Protein AF-A0A9E3KSV4-F1 (afdb_monomer)

Sequence (71 aa):
MESFGALKGTSPIAETRDFSIEKSEQEILKELEAAALKGERVNLHFVKRYMRFPWRGDTKYFVTRVEVRQE

Radius of gyration: 16.72 Å; Cα contacts (8 Å, |Δi|>4): 81; chains: 1; bounding box: 50×28×30 Å

Solvent-accessible surface area (backbone atoms only — not comparable to full-atom values): 4771 Å² total; per-residue (Å²): 140,82,71,94,79,79,73,88,84,64,68,98,81,66,85,84,80,75,72,31,70,48,87,86,49,55,64,58,51,50,53,51,52,54,34,57,75,72,69,50,54,69,48,78,41,64,48,77,51,96,69,73,47,91,92,71,44,94,41,45,30,35,53,77,45,75,44,75,55,81,129

Mean predicted aligned error: 9.94 Å

pLDDT: mean 79.18, std 14.96, range [46.34, 93.44]

Secondary structure (DSSP, 8-state):
---TT---S--TT------B--TT-HHHHHHHHHHHHHT-EEEEEEEE-SS--TTT-S-SEEEEEEEEE--

Foldseek 3Di:
DDDDPPPPDDDPPDDDDDEDEWPVPVVQVVVVVVCVVVVFDKDFDWDFAPDDDPVGDDHRTYTPDIDTDDD

Structure (mmCIF, N/CA/C/O backbone):
data_AF-A0A9E3KSV4-F1
#
_entry.id   AF-A0A9E3KSV4-F1
#
loop_
_atom_site.group_PDB
_atom_site.id
_atom_site.type_symbol
_atom_site.label_atom_id
_atom_site.label_alt_id
_atom_site.label_comp_id
_atom_site.label_asym_id
_atom_site.label_entity_id
_atom_site.label_seq_id
_atom_site.pdbx_PDB_ins_code
_atom_site.Cartn_x
_atom_site.Cartn_y
_atom_site.Cartn_z
_atom_site.occupancy
_atom_site.B_iso_or_equiv
_atom_site.auth_seq_id
_atom_site.auth_comp_id
_atom_site.auth_asym_id
_atom_site.auth_atom_id
_atom_site.pdbx_PDB_model_num
ATOM 1 N N . MET A 1 1 ? 38.621 -17.891 12.214 1.00 48.28 1 MET A N 1
ATOM 2 C CA . MET A 1 1 ? 37.627 -18.632 13.016 1.00 48.28 1 MET A CA 1
ATOM 3 C C . MET A 1 1 ? 36.622 -17.604 13.491 1.00 48.28 1 MET A C 1
ATOM 5 O O . MET A 1 1 ? 36.836 -16.968 14.511 1.00 48.28 1 MET A O 1
ATOM 9 N N . GLU A 1 2 ? 35.626 -17.326 12.655 1.00 46.34 2 GLU A N 1
ATOM 10 C CA . GLU A 1 2 ? 34.604 -16.316 12.935 1.00 46.34 2 GLU A CA 1
ATOM 11 C C . GLU A 1 2 ? 33.428 -17.023 13.603 1.00 46.34 2 GLU A C 1
ATOM 13 O O . GLU A 1 2 ? 32.903 -18.015 13.096 1.00 46.34 2 GLU A O 1
ATOM 18 N N . SER A 1 3 ? 33.119 -16.585 14.817 1.00 49.53 3 SER A N 1
ATOM 19 C CA . SER A 1 3 ? 32.135 -17.188 15.700 1.00 49.53 3 SER A CA 1
ATOM 20 C C . SER A 1 3 ? 30.718 -16.935 15.190 1.00 49.53 3 SER A C 1
ATOM 22 O O . SER A 1 3 ? 30.326 -15.807 14.885 1.00 49.53 3 SER A O 1
ATOM 24 N N . PHE A 1 4 ? 29.930 -18.009 15.145 1.00 52.09 4 PHE A N 1
ATOM 25 C CA . PHE A 1 4 ? 28.478 -17.954 15.013 1.00 52.09 4 PHE A CA 1
ATOM 26 C C . PHE A 1 4 ? 27.914 -17.004 16.081 1.00 52.09 4 PHE A C 1
ATOM 28 O O . PHE A 1 4 ? 27.970 -17.314 17.269 1.00 52.09 4 PHE A O 1
ATOM 35 N N . GLY A 1 5 ? 27.409 -15.835 15.671 1.00 58.44 5 GLY A N 1
ATOM 36 C CA . GLY A 1 5 ? 26.788 -14.875 16.593 1.00 58.44 5 GLY A CA 1
ATOM 37 C C . GLY A 1 5 ? 26.935 -13.391 16.249 1.00 58.44 5 GLY A C 1
ATOM 38 O O . GLY A 1 5 ? 26.290 -12.571 16.892 1.00 58.44 5 GLY A O 1
ATOM 39 N N . ALA A 1 6 ? 27.724 -13.011 15.241 1.00 53.94 6 ALA A N 1
ATOM 40 C CA . ALA A 1 6 ? 27.908 -11.605 14.862 1.00 53.94 6 ALA A CA 1
ATOM 41 C C . ALA A 1 6 ? 27.042 -11.178 13.658 1.00 53.94 6 ALA A C 1
ATOM 43 O O . ALA A 1 6 ? 27.559 -10.678 12.663 1.00 53.94 6 ALA A O 1
ATOM 44 N N . LEU A 1 7 ? 25.715 -11.332 13.737 1.00 53.16 7 LEU A N 1
ATOM 45 C CA . LEU A 1 7 ? 24.805 -10.584 12.857 1.00 53.16 7 LEU A CA 1
ATOM 46 C C . LEU A 1 7 ? 24.333 -9.330 13.595 1.00 53.16 7 LEU A C 1
ATOM 48 O O . LEU A 1 7 ? 23.366 -9.339 14.354 1.00 53.16 7 LEU A O 1
ATOM 52 N N . LYS A 1 8 ? 25.060 -8.231 13.386 1.00 48.00 8 LYS A N 1
ATOM 53 C CA . LYS A 1 8 ? 24.682 -6.905 13.874 1.00 48.00 8 LYS A CA 1
ATOM 54 C C . LYS A 1 8 ? 23.504 -6.384 13.038 1.00 48.00 8 LYS A C 1
ATOM 56 O O . LYS A 1 8 ? 23.711 -5.883 11.941 1.00 48.00 8 LYS A O 1
ATOM 61 N N . GLY A 1 9 ? 22.289 -6.456 13.587 1.00 53.00 9 GLY A N 1
ATOM 62 C CA . GLY A 1 9 ? 21.243 -5.464 13.293 1.00 53.00 9 GLY A CA 1
ATOM 63 C C . GLY A 1 9 ? 19.994 -5.895 12.524 1.00 53.00 9 GLY A C 1
ATOM 64 O O . GLY A 1 9 ? 19.157 -5.035 12.262 1.00 53.00 9 GLY A O 1
ATOM 65 N N . THR A 1 10 ? 19.787 -7.166 12.180 1.00 54.88 10 THR A N 1
ATOM 66 C CA . THR A 1 10 ? 18.467 -7.614 11.693 1.00 54.88 10 THR A CA 1
ATOM 67 C C . THR A 1 10 ? 18.293 -9.095 11.988 1.00 54.88 10 THR A C 1
ATOM 69 O O . THR A 1 10 ? 19.170 -9.898 11.678 1.00 54.88 10 THR A O 1
ATOM 72 N N . SER A 1 11 ? 17.177 -9.461 12.619 1.00 53.22 11 SER A N 1
ATOM 73 C CA . SER A 1 11 ? 16.782 -10.865 12.730 1.00 53.22 11 SER A CA 1
ATOM 74 C C . SER A 1 11 ? 16.765 -11.467 11.316 1.00 53.22 11 SER A C 1
ATOM 76 O O . SER A 1 11 ? 16.076 -10.905 10.464 1.00 53.22 11 SER A O 1
ATOM 78 N N . PRO A 1 12 ? 17.462 -12.583 11.026 1.00 56.94 12 PRO A N 1
ATOM 79 C CA . PRO A 1 12 ? 17.477 -13.198 9.691 1.00 56.94 12 PRO A CA 1
ATOM 80 C C . PRO A 1 12 ? 16.105 -13.747 9.246 1.00 56.94 12 PRO A C 1
ATOM 82 O O . PRO A 1 12 ? 16.006 -14.406 8.218 1.00 56.94 12 PRO A O 1
ATOM 85 N N . ILE A 1 13 ? 15.050 -13.500 10.029 1.00 58.16 13 ILE A N 1
ATOM 86 C CA . ILE A 1 13 ? 13.730 -14.120 9.913 1.00 58.16 13 ILE A CA 1
ATOM 87 C C . ILE A 1 13 ? 12.609 -13.084 9.691 1.00 58.16 13 ILE A C 1
ATOM 89 O O . ILE A 1 13 ? 11.465 -13.470 9.479 1.00 58.16 13 ILE A O 1
ATOM 93 N N . ALA A 1 14 ? 12.904 -11.778 9.718 1.00 61.97 14 ALA A N 1
ATOM 94 C CA . ALA A 1 14 ? 11.911 -10.726 9.484 1.00 61.97 14 ALA A CA 1
ATOM 95 C C . ALA A 1 14 ? 12.290 -9.905 8.245 1.00 61.97 14 ALA A C 1
ATOM 97 O O . ALA A 1 14 ? 13.068 -8.956 8.322 1.00 61.97 14 ALA A O 1
ATOM 98 N N . GLU A 1 15 ? 11.759 -10.295 7.087 1.00 72.25 15 GLU A N 1
ATOM 99 C CA . GLU A 1 15 ? 11.894 -9.518 5.857 1.00 72.25 15 GLU A CA 1
ATOM 100 C C . GLU A 1 15 ? 10.922 -8.331 5.902 1.00 72.25 15 GLU A C 1
ATOM 102 O O . GLU A 1 15 ? 9.715 -8.491 5.722 1.00 72.25 15 GLU A O 1
ATOM 107 N N . THR A 1 16 ? 11.444 -7.129 6.143 1.00 76.31 16 THR A N 1
ATOM 108 C CA . THR A 1 16 ? 10.670 -5.897 5.963 1.00 76.31 16 THR A CA 1
ATOM 109 C C . THR A 1 16 ? 10.529 -5.620 4.469 1.00 76.31 16 THR A C 1
ATOM 111 O O . THR A 1 16 ? 11.524 -5.581 3.743 1.00 76.31 16 THR A O 1
ATOM 114 N N . ARG A 1 17 ? 9.291 -5.432 4.001 1.00 81.00 17 ARG A N 1
ATOM 115 C CA . ARG A 1 17 ? 8.999 -5.055 2.615 1.00 81.00 17 ARG A CA 1
ATOM 116 C C . ARG A 1 17 ? 8.367 -3.679 2.557 1.00 81.00 17 ARG A C 1
ATOM 118 O O . ARG A 1 17 ? 7.330 -3.447 3.169 1.00 81.00 17 ARG A O 1
ATOM 125 N N . ASP A 1 18 ? 8.971 -2.812 1.756 1.00 85.94 18 ASP A N 1
ATOM 126 C CA . ASP A 1 18 ? 8.407 -1.514 1.417 1.00 85.94 18 ASP A CA 1
ATOM 127 C C . ASP A 1 18 ? 7.457 -1.637 0.223 1.00 85.94 18 ASP A C 1
ATOM 129 O O . ASP A 1 18 ? 7.780 -2.259 -0.799 1.00 85.94 18 ASP A O 1
ATOM 133 N N . PHE A 1 19 ? 6.300 -0.989 0.341 1.00 88.06 19 PHE A N 1
ATOM 134 C CA . PHE A 1 19 ? 5.272 -0.935 -0.691 1.00 88.06 19 PHE A CA 1
ATOM 135 C C . PHE A 1 19 ? 5.023 0.511 -1.114 1.00 88.06 19 PHE A C 1
ATOM 137 O O . PHE A 1 19 ? 5.130 1.439 -0.316 1.00 88.06 19 PHE A O 1
ATOM 144 N N . SER A 1 20 ? 4.670 0.706 -2.379 1.00 88.56 20 SER A N 1
ATOM 145 C CA . SER A 1 20 ? 4.220 1.993 -2.905 1.00 88.56 20 SER A CA 1
ATOM 146 C C . SER A 1 20 ? 2.763 1.910 -3.344 1.00 88.56 20 SER A C 1
ATOM 148 O O . SER A 1 20 ? 2.300 0.870 -3.807 1.00 88.56 20 SER A O 1
ATOM 150 N N . ILE A 1 21 ? 2.048 3.024 -3.234 1.00 89.69 21 ILE A N 1
ATOM 151 C CA . ILE A 1 21 ? 0.709 3.200 -3.802 1.00 89.69 21 ILE A CA 1
ATOM 152 C C . ILE A 1 21 ? 0.846 4.186 -4.960 1.00 89.69 21 ILE A C 1
ATOM 154 O O . ILE A 1 21 ? 1.560 5.188 -4.853 1.00 89.69 21 ILE A O 1
ATOM 158 N N . GLU A 1 22 ? 0.223 3.887 -6.099 1.00 86.50 22 GLU A N 1
ATOM 159 C CA . GLU A 1 22 ? 0.225 4.828 -7.218 1.00 86.50 22 GLU A CA 1
ATOM 160 C C . GLU A 1 22 ? -0.576 6.076 -6.851 1.00 86.50 22 GLU A C 1
ATOM 162 O O . GLU A 1 22 ? -1.654 5.985 -6.277 1.00 86.50 22 GLU A O 1
ATOM 167 N N . LYS A 1 23 ? -0.076 7.262 -7.221 1.00 86.00 23 LYS A N 1
ATOM 168 C CA . LYS A 1 23 ? -0.746 8.531 -6.888 1.00 86.00 23 LYS A CA 1
ATOM 169 C C . LYS A 1 23 ? -2.196 8.595 -7.377 1.00 86.00 23 LYS A C 1
ATOM 171 O O . LYS A 1 23 ? -3.003 9.277 -6.759 1.00 86.00 23 LYS A O 1
ATOM 176 N N . SER A 1 24 ? -2.518 7.904 -8.466 1.00 87.38 24 SER A N 1
ATOM 177 C CA . SER A 1 24 ? -3.875 7.841 -9.013 1.00 87.38 24 SER A CA 1
ATOM 178 C C . SER A 1 24 ? -4.844 7.032 -8.139 1.00 87.38 24 SER A C 1
ATOM 180 O O . SER A 1 24 ? -6.039 7.305 -8.155 1.00 87.38 24 SER A O 1
ATOM 182 N N . GLU A 1 25 ? -4.342 6.091 -7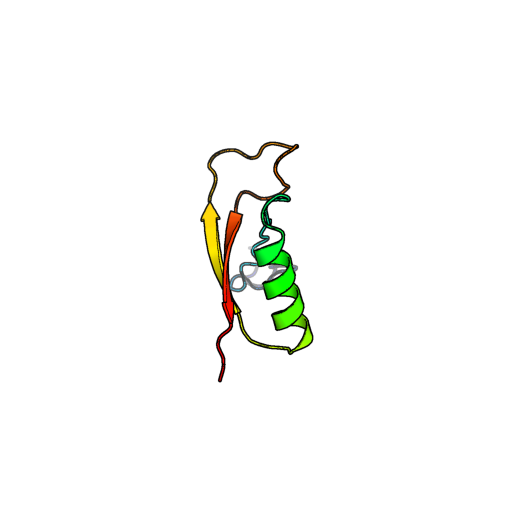.337 1.00 88.44 25 GLU A N 1
ATOM 183 C CA . GLU A 1 25 ? -5.131 5.153 -6.527 1.00 88.44 25 GLU A CA 1
ATOM 184 C C . GLU A 1 25 ? -5.453 5.752 -5.146 1.00 88.44 25 GLU A C 1
ATOM 186 O O . GLU A 1 25 ? -5.077 5.232 -4.095 1.00 88.44 25 GLU A O 1
ATOM 191 N N . GLN A 1 26 ? -6.137 6.899 -5.142 1.00 92.12 26 GLN A N 1
ATOM 192 C CA . GLN A 1 26 ? -6.494 7.618 -3.910 1.00 92.12 26 GLN A CA 1
ATOM 193 C C . GLN A 1 26 ? -7.466 6.834 -3.012 1.00 92.12 26 GLN A C 1
ATOM 195 O O . GLN A 1 26 ? -7.503 7.062 -1.806 1.00 92.12 26 GLN A O 1
ATOM 200 N N . GLU A 1 27 ? -8.258 5.928 -3.587 1.00 92.81 27 GLU A N 1
ATOM 201 C CA . GLU A 1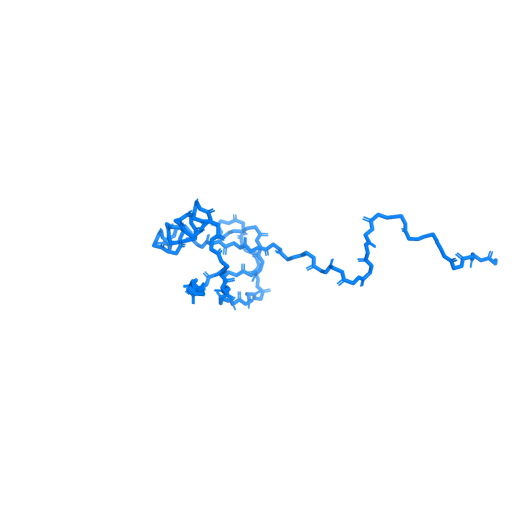 27 ? -9.197 5.079 -2.846 1.00 92.81 27 GLU A CA 1
ATOM 202 C C 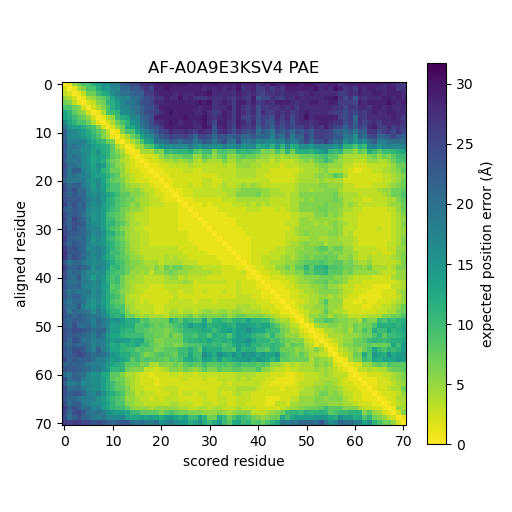. GLU A 1 27 ? -8.455 4.085 -1.946 1.00 92.81 27 GLU A C 1
ATOM 204 O O . GLU A 1 27 ? -8.665 4.087 -0.735 1.00 92.81 27 GLU A O 1
ATOM 209 N N . ILE A 1 28 ? -7.482 3.363 -2.512 1.00 91.88 28 ILE A N 1
ATOM 210 C CA . ILE A 1 28 ? -6.609 2.427 -1.790 1.00 91.88 28 ILE A CA 1
ATOM 211 C C . ILE A 1 28 ? -5.905 3.114 -0.617 1.00 91.88 28 ILE A C 1
ATOM 213 O O . ILE A 1 28 ? -5.800 2.547 0.472 1.00 91.88 28 ILE A O 1
ATOM 217 N N . LEU A 1 29 ? -5.419 4.341 -0.834 1.00 92.06 29 LEU A N 1
ATOM 218 C CA . LEU A 1 29 ? -4.765 5.120 0.214 1.00 92.06 29 LEU A CA 1
ATOM 219 C C . LEU A 1 29 ? -5.726 5.403 1.376 1.00 92.06 29 LEU A C 1
ATOM 221 O O . LEU A 1 29 ? -5.385 5.125 2.523 1.00 92.06 29 LEU A O 1
ATOM 225 N N . LYS A 1 30 ? -6.938 5.881 1.077 1.00 93.44 30 LYS A N 1
ATOM 226 C CA . LYS A 1 30 ? -7.953 6.189 2.093 1.00 93.44 30 LYS A CA 1
ATOM 227 C C . LYS A 1 30 ? -8.416 4.954 2.857 1.00 93.44 30 LYS A C 1
ATOM 229 O O . LYS A 1 30 ? -8.604 5.031 4.068 1.00 93.44 30 LYS A O 1
ATOM 234 N N . GLU A 1 31 ? -8.609 3.827 2.176 1.00 92.12 31 GLU A N 1
ATOM 235 C CA . GLU A 1 31 ? -8.976 2.564 2.825 1.00 92.12 31 GLU A CA 1
ATOM 236 C C . GLU A 1 31 ? -7.885 2.096 3.789 1.00 92.12 31 GLU A C 1
ATOM 238 O O . GLU A 1 31 ? -8.180 1.710 4.922 1.00 92.12 31 GLU A O 1
ATOM 243 N N . LEU A 1 32 ? -6.619 2.187 3.371 1.00 91.75 32 LEU A N 1
ATOM 244 C CA . LEU A 1 32 ? -5.485 1.836 4.218 1.00 91.75 32 LEU 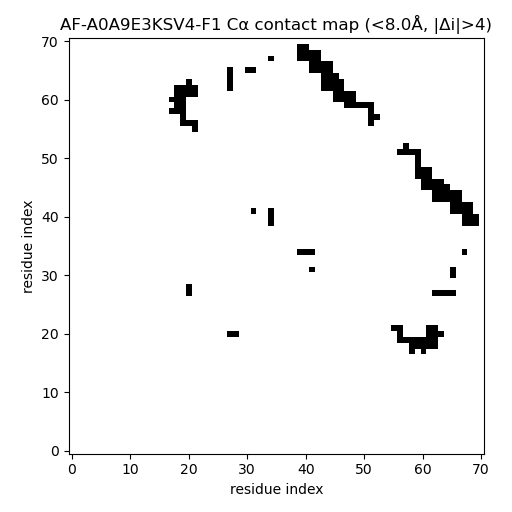A CA 1
ATOM 245 C C . LEU A 1 32 ? -5.366 2.769 5.429 1.00 91.75 32 LEU A C 1
ATOM 247 O O . LEU A 1 32 ? -5.159 2.293 6.543 1.00 91.75 32 LEU A O 1
ATOM 251 N N . GLU A 1 33 ? -5.526 4.080 5.232 1.00 92.44 33 GLU A N 1
ATOM 252 C CA . GLU A 1 33 ? -5.534 5.066 6.319 1.00 92.44 33 GLU A CA 1
ATOM 253 C C . GLU A 1 33 ? -6.672 4.797 7.310 1.00 92.44 33 GLU A C 1
ATOM 255 O O . GLU A 1 33 ? -6.453 4.793 8.521 1.00 92.44 33 GLU A O 1
ATOM 260 N N . ALA A 1 34 ? -7.880 4.512 6.817 1.00 92.25 34 ALA A N 1
ATOM 261 C CA . ALA A 1 34 ? -9.029 4.201 7.660 1.00 92.25 34 ALA A CA 1
ATOM 262 C C . ALA A 1 34 ? -8.817 2.922 8.484 1.00 92.25 34 ALA A C 1
ATOM 264 O O . ALA A 1 34 ? -9.118 2.909 9.680 1.00 92.25 34 ALA A O 1
ATOM 265 N N . ALA A 1 35 ? -8.275 1.868 7.871 1.00 90.56 35 ALA A N 1
ATOM 266 C CA . ALA A 1 35 ? -7.947 0.627 8.567 1.00 90.56 35 ALA A CA 1
ATOM 267 C C . ALA A 1 35 ? -6.841 0.837 9.615 1.00 90.56 35 ALA A C 1
ATOM 269 O O . ALA A 1 35 ? -6.944 0.338 10.738 1.00 90.56 35 ALA A O 1
ATOM 270 N N . ALA A 1 36 ? -5.818 1.637 9.290 1.00 88.94 36 ALA A N 1
ATOM 271 C CA . ALA A 1 36 ? -4.742 1.986 10.215 1.00 88.94 36 ALA A CA 1
ATOM 272 C C . ALA A 1 36 ? -5.257 2.767 11.434 1.00 88.94 36 ALA A C 1
ATOM 274 O O . ALA A 1 36 ? -4.857 2.474 12.559 1.00 88.94 36 ALA A O 1
ATOM 275 N N . LEU A 1 37 ? -6.186 3.710 11.232 1.00 91.62 37 LEU A N 1
ATOM 276 C CA . LEU A 1 37 ? -6.812 4.479 12.315 1.00 91.62 37 LEU A CA 1
ATOM 277 C C . LEU A 1 37 ? -7.627 3.603 13.273 1.00 91.62 37 LEU A C 1
ATOM 279 O O . LEU A 1 37 ? -7.680 3.885 14.468 1.00 91.62 37 LEU A O 1
ATOM 283 N N . LYS A 1 38 ? -8.257 2.544 12.762 1.00 90.25 38 LYS A N 1
ATOM 284 C 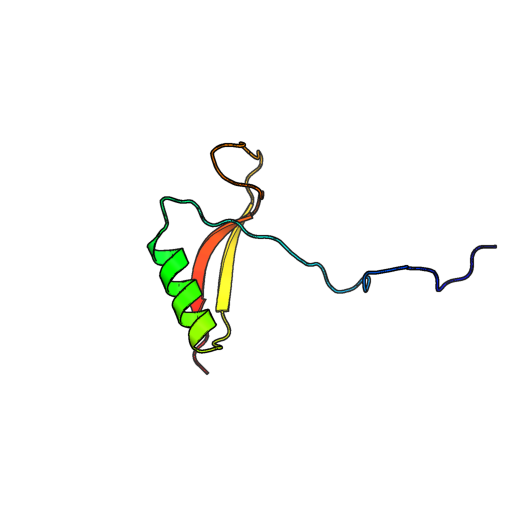CA . LYS A 1 38 ? -9.034 1.592 13.567 1.00 90.25 38 LYS A CA 1
ATOM 285 C C . LYS A 1 38 ? -8.175 0.500 14.210 1.00 90.25 38 LYS A C 1
ATOM 287 O O . LYS A 1 38 ? -8.668 -0.223 15.070 1.00 90.25 38 LYS A O 1
ATOM 292 N N . GLY A 1 39 ? -6.908 0.377 13.80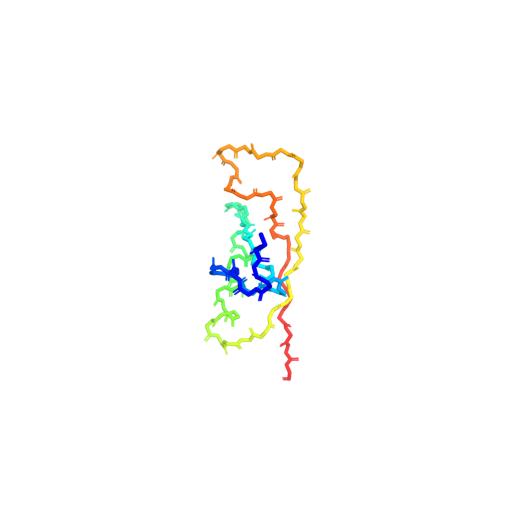9 1.00 89.62 39 GLY A N 1
ATOM 293 C CA . GLY A 1 39 ? -6.027 -0.709 14.240 1.00 89.62 39 GLY A CA 1
ATOM 294 C C . GLY A 1 39 ? -6.405 -2.070 13.648 1.00 89.62 39 GLY A C 1
ATOM 295 O O . GLY A 1 39 ? -6.067 -3.104 14.223 1.00 89.62 39 GLY A O 1
ATOM 296 N N . GLU A 1 40 ? -7.118 -2.084 12.519 1.00 89.00 40 GLU A 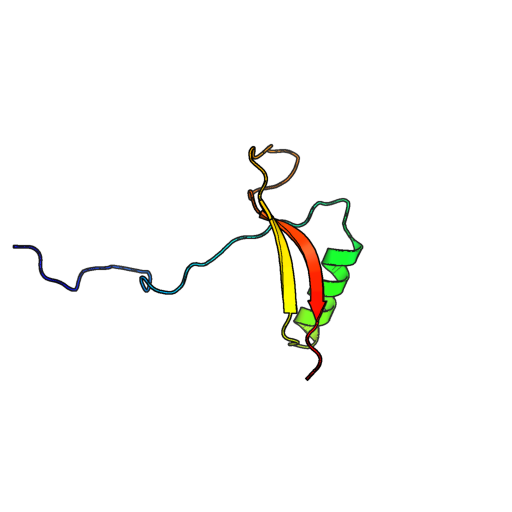N 1
ATOM 297 C CA . GLU A 1 40 ? -7.551 -3.315 11.858 1.00 89.00 40 GLU A CA 1
ATOM 298 C C . GLU A 1 40 ? -6.379 -3.995 11.140 1.00 89.00 40 GLU A C 1
ATOM 300 O O . GLU A 1 40 ? -5.465 -3.352 10.613 1.00 89.00 40 GLU A O 1
ATOM 305 N N . ARG A 1 41 ? -6.409 -5.330 11.082 1.00 89.69 41 ARG A N 1
ATOM 306 C CA . ARG A 1 41 ? -5.423 -6.092 10.309 1.00 89.69 41 ARG A CA 1
ATOM 307 C C . ARG A 1 41 ? -5.820 -6.063 8.837 1.00 89.69 41 ARG A C 1
ATOM 309 O O . ARG A 1 41 ? -6.955 -6.381 8.491 1.00 89.69 41 ARG A O 1
ATOM 316 N N . VAL A 1 42 ? -4.869 -5.748 7.963 1.00 91.62 42 VAL A N 1
ATOM 317 C CA . VAL A 1 42 ? -5.099 -5.688 6.514 1.00 91.62 42 VAL A CA 1
ATOM 318 C C . VAL A 1 42 ? -4.273 -6.726 5.767 1.00 91.62 42 VAL A C 1
ATOM 320 O O . VAL A 1 42 ? -3.125 -7.000 6.116 1.00 91.62 42 VAL A O 1
ATOM 323 N N . ASN A 1 43 ? -4.854 -7.279 4.709 1.00 92.19 43 ASN A N 1
ATOM 324 C CA . ASN A 1 43 ? -4.140 -8.023 3.683 1.00 92.19 43 ASN A CA 1
ATOM 325 C C . ASN A 1 43 ? -3.876 -7.094 2.496 1.00 92.19 43 ASN A C 1
ATOM 327 O O . ASN A 1 43 ? -4.799 -6.487 1.951 1.00 92.19 43 ASN A O 1
ATOM 331 N N . LEU A 1 44 ? -2.610 -6.993 2.092 1.00 91.06 44 LEU A N 1
ATOM 332 C CA . LEU A 1 44 ? -2.195 -6.193 0.944 1.00 91.06 44 LEU A CA 1
ATOM 333 C C . LEU A 1 44 ? -2.026 -7.091 -0.278 1.00 91.06 44 LEU A C 1
ATOM 335 O O . LEU A 1 44 ? -1.191 -7.997 -0.281 1.00 91.06 44 LEU A O 1
ATOM 339 N N . HIS A 1 45 ? -2.764 -6.792 -1.341 1.00 92.38 45 HIS A N 1
ATOM 340 C CA . HIS A 1 45 ? -2.495 -7.341 -2.665 1.00 92.38 45 HIS A CA 1
ATOM 341 C C . HIS A 1 45 ? -1.589 -6.380 -3.404 1.00 92.38 45 HIS A C 1
ATOM 343 O O . HIS A 1 45 ? -1.863 -5.181 -3.470 1.00 92.38 45 HIS A O 1
ATOM 349 N N . PHE A 1 46 ? -0.502 -6.900 -3.959 1.00 92.56 46 PHE A N 1
ATOM 350 C CA . PHE A 1 46 ? 0.481 -6.082 -4.645 1.00 92.56 46 PHE A CA 1
ATOM 351 C C . PHE A 1 46 ? 1.008 -6.770 -5.895 1.00 92.56 46 PHE A C 1
ATOM 353 O O . PHE A 1 46 ? 1.111 -7.994 -5.975 1.00 92.56 46 PHE A O 1
ATOM 360 N N . VAL A 1 47 ? 1.422 -5.956 -6.859 1.00 90.50 47 VAL A N 1
ATOM 361 C CA . VAL A 1 47 ? 2.114 -6.405 -8.065 1.00 90.50 47 VAL A CA 1
ATOM 362 C C . VAL A 1 47 ? 3.574 -5.977 -8.016 1.00 90.50 47 VAL A C 1
ATOM 364 O O . VAL A 1 47 ? 3.906 -4.854 -7.628 1.00 90.50 47 VAL A O 1
ATOM 367 N N . LYS A 1 48 ? 4.472 -6.876 -8.426 1.00 89.44 48 LYS A N 1
ATOM 368 C CA . LYS A 1 48 ? 5.896 -6.566 -8.576 1.00 89.44 48 LYS A CA 1
ATOM 369 C C . LYS A 1 48 ? 6.173 -6.107 -10.004 1.00 89.44 48 LYS A C 1
ATOM 371 O O . LYS A 1 48 ? 6.023 -6.880 -10.945 1.00 89.44 48 LYS A O 1
ATOM 376 N N . ARG A 1 49 ? 6.627 -4.868 -10.172 1.00 84.00 49 ARG A N 1
ATOM 377 C CA . ARG A 1 49 ? 7.048 -4.323 -11.469 1.00 84.00 49 ARG A CA 1
ATOM 378 C C . ARG A 1 49 ? 8.512 -4.661 -11.762 1.00 84.00 49 ARG A C 1
ATOM 380 O O . ARG A 1 49 ? 9.360 -4.674 -10.867 1.00 84.00 49 ARG A O 1
ATOM 387 N N . TYR A 1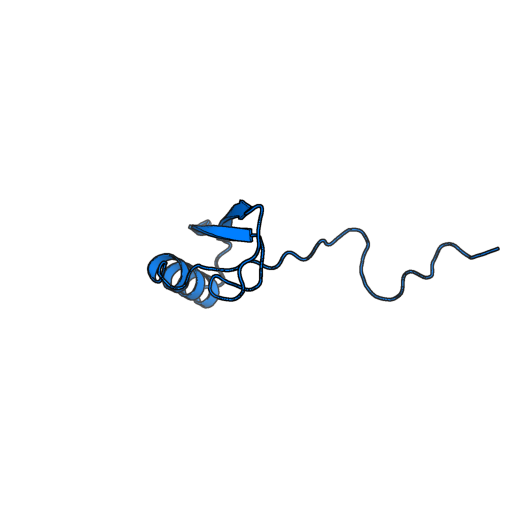 50 ? 8.814 -4.907 -13.037 1.00 76.00 50 TYR A N 1
ATOM 388 C CA . TYR A 1 50 ? 10.163 -5.261 -13.502 1.00 76.00 50 TYR A CA 1
ATOM 389 C C . TYR A 1 50 ? 11.135 -4.073 -13.482 1.00 76.00 50 TYR A C 1
ATOM 391 O O . TYR A 1 50 ? 12.325 -4.250 -13.221 1.00 76.00 50 TYR A O 1
ATOM 399 N N . MET A 1 51 ? 10.623 -2.858 -13.697 1.00 75.00 51 MET A N 1
ATOM 400 C CA . MET A 1 51 ? 11.405 -1.622 -13.763 1.00 75.00 51 MET A CA 1
ATOM 401 C C . MET A 1 51 ? 10.862 -0.587 -12.774 1.00 75.00 51 MET A C 1
ATOM 403 O O . MET A 1 51 ? 9.648 -0.448 -12.618 1.00 75.00 51 MET A O 1
ATOM 407 N N . ARG A 1 52 ? 11.772 0.130 -12.102 1.00 73.25 52 ARG A N 1
ATOM 408 C CA . ARG A 1 52 ? 11.452 1.279 -11.246 1.00 73.25 52 ARG A CA 1
ATOM 409 C C . ARG A 1 52 ? 11.660 2.543 -12.071 1.00 73.25 52 ARG A C 1
ATOM 411 O O . ARG A 1 52 ? 12.740 2.731 -12.622 1.00 73.25 52 ARG A O 1
ATOM 418 N N . PHE A 1 53 ? 10.646 3.395 -12.131 1.00 75.81 53 PHE A N 1
ATOM 419 C CA . PHE A 1 53 ? 10.734 4.690 -12.797 1.00 75.81 53 PHE A CA 1
ATOM 420 C C . PHE A 1 53 ? 10.632 5.803 -11.749 1.00 75.81 53 PHE A C 1
ATOM 422 O O . PHE A 1 53 ? 9.698 5.761 -10.947 1.00 75.81 53 PHE A O 1
ATOM 429 N N . PRO A 1 54 ? 11.524 6.810 -11.761 1.00 72.69 54 PRO A N 1
ATOM 430 C CA . PRO A 1 54 ? 11.596 7.816 -10.698 1.00 72.69 54 PRO A CA 1
ATOM 431 C C . PRO A 1 54 ? 10.331 8.682 -10.560 1.00 72.69 54 PRO A C 1
ATOM 433 O O . PRO A 1 54 ? 10.069 9.211 -9.490 1.00 72.69 54 PRO A O 1
ATOM 436 N N . TRP A 1 55 ? 9.500 8.792 -11.602 1.00 74.62 55 TRP A N 1
ATOM 437 C CA . TRP A 1 55 ? 8.227 9.529 -11.552 1.00 74.62 55 TRP A CA 1
ATOM 438 C C . TRP A 1 55 ? 7.020 8.688 -11.098 1.00 74.62 55 TRP A C 1
ATOM 440 O O . TRP A 1 55 ? 5.944 9.242 -10.878 1.00 74.62 55 TRP A O 1
ATOM 450 N N . ARG A 1 56 ? 7.160 7.358 -10.992 1.00 69.62 56 ARG A N 1
ATOM 451 C CA . ARG A 1 56 ? 6.060 6.419 -10.686 1.00 69.62 56 ARG A CA 1
ATOM 452 C C . ARG A 1 56 ? 6.156 5.767 -9.308 1.00 69.62 56 ARG A C 1
ATOM 454 O O . ARG A 1 56 ? 5.233 5.048 -8.952 1.00 69.62 56 ARG A O 1
ATOM 461 N N . GLY A 1 57 ? 7.223 6.013 -8.548 1.00 68.69 57 GLY A N 1
ATOM 462 C CA . GLY A 1 57 ? 7.350 5.574 -7.156 1.00 68.69 57 GLY A CA 1
ATOM 463 C C . GLY A 1 57 ? 8.706 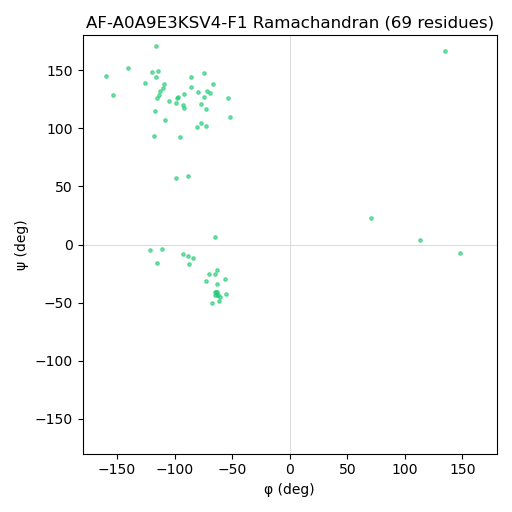4.963 -6.806 1.00 68.69 57 GLY A C 1
ATOM 464 O O . GLY A 1 57 ? 9.513 4.618 -7.674 1.00 68.69 57 GLY A O 1
ATOM 465 N N . ASP A 1 58 ? 8.930 4.818 -5.504 1.00 72.00 58 ASP A N 1
ATOM 466 C CA . ASP A 1 58 ? 10.219 4.454 -4.907 1.00 72.00 58 ASP A CA 1
ATOM 467 C C . ASP A 1 58 ? 10.455 2.942 -4.800 1.00 72.00 58 ASP A C 1
ATOM 469 O O . ASP A 1 58 ? 11.594 2.489 -4.660 1.00 72.00 58 ASP A O 1
ATOM 473 N N . THR A 1 59 ? 9.409 2.121 -4.922 1.00 82.19 59 THR A N 1
ATOM 474 C CA . THR A 1 59 ? 9.512 0.659 -4.790 1.00 82.19 59 THR A CA 1
ATOM 475 C C . THR A 1 59 ? 9.164 -0.073 -6.088 1.00 82.19 59 THR A C 1
ATOM 477 O O . THR A 1 59 ? 8.741 0.512 -7.083 1.00 82.19 59 THR A O 1
ATOM 480 N N . LYS A 1 60 ? 9.423 -1.386 -6.112 1.00 84.88 60 LYS A N 1
ATOM 481 C CA . LYS A 1 60 ? 8.963 -2.278 -7.191 1.00 84.88 60 LYS A CA 1
ATOM 482 C C . LYS A 1 60 ? 7.615 -2.922 -6.862 1.00 84.88 60 LYS A C 1
ATOM 484 O O . LYS A 1 60 ? 7.071 -3.596 -7.729 1.00 84.88 60 LYS A O 1
ATOM 489 N N . TYR A 1 61 ? 7.111 -2.758 -5.641 1.00 89.00 61 TYR A N 1
ATOM 490 C CA . TYR A 1 61 ? 5.917 -3.428 -5.141 1.00 89.00 61 TYR A CA 1
ATOM 491 C C . TYR A 1 61 ? 4.799 -2.403 -5.026 1.00 89.00 61 TYR A C 1
ATOM 493 O O . TYR A 1 61 ? 4.833 -1.540 -4.156 1.00 89.00 61 TYR A O 1
ATOM 501 N N . PHE A 1 62 ? 3.829 -2.487 -5.927 1.00 90.00 62 PHE A N 1
ATOM 502 C CA . PHE A 1 62 ? 2.709 -1.557 -5.960 1.00 90.00 62 PHE A CA 1
ATOM 503 C C . PHE A 1 62 ? 1.463 -2.229 -5.414 1.00 90.00 62 PHE A C 1
ATOM 505 O O . PHE A 1 62 ? 1.082 -3.284 -5.920 1.00 90.00 62 PHE A O 1
ATOM 512 N N . VAL A 1 63 ? 0.858 -1.635 -4.388 1.00 92.25 63 VAL A N 1
ATOM 513 C CA . VAL A 1 63 ? -0.404 -2.117 -3.818 1.00 92.25 63 VAL A CA 1
ATOM 514 C C . VAL A 1 63 ? -1.516 -1.874 -4.830 1.00 92.25 63 VAL A C 1
ATOM 516 O O . VAL A 1 63 ? -1.639 -0.775 -5.364 1.00 92.25 63 VAL A O 1
ATOM 519 N N . THR A 1 64 ? -2.304 -2.909 -5.095 1.00 92.44 64 THR A N 1
ATOM 520 C CA . THR A 1 64 ? -3.447 -2.869 -6.016 1.00 92.44 64 THR A CA 1
ATOM 521 C C . THR A 1 64 ? -4.772 -3.098 -5.312 1.00 92.44 64 THR A C 1
ATOM 523 O O . THR A 1 64 ? -5.814 -2.842 -5.900 1.00 92.44 64 THR A O 1
ATOM 526 N N . ARG A 1 65 ? -4.760 -3.622 -4.080 1.00 91.81 65 ARG A N 1
ATOM 527 C CA . ARG A 1 65 ? -5.964 -3.779 -3.264 1.00 91.81 65 ARG A CA 1
ATOM 528 C C . ARG A 1 65 ? -5.609 -3.926 -1.791 1.00 91.81 65 ARG A C 1
ATOM 530 O O . ARG A 1 65 ? -4.612 -4.567 -1.454 1.00 91.81 65 ARG A O 1
ATOM 537 N N . VAL A 1 66 ? -6.463 -3.382 -0.934 1.00 93.25 66 VAL A N 1
ATOM 538 C CA . VAL A 1 66 ? -6.418 -3.571 0.516 1.00 93.25 66 VAL A CA 1
ATOM 539 C C . VAL A 1 66 ? -7.663 -4.351 0.913 1.00 93.25 66 VAL A C 1
ATOM 541 O O . VAL A 1 66 ? -8.769 -4.010 0.513 1.00 93.25 66 VAL A O 1
ATOM 544 N N . GLU A 1 67 ? -7.487 -5.431 1.664 1.00 92.69 67 GLU A N 1
ATOM 545 C CA . GLU A 1 67 ? -8.601 -6.168 2.256 1.00 92.69 67 GLU A CA 1
ATOM 546 C C . GLU A 1 67 ? -8.497 -6.096 3.771 1.00 92.69 67 GLU A C 1
ATOM 548 O O . GLU A 1 67 ? -7.560 -6.625 4.373 1.00 92.69 67 GLU A O 1
ATOM 553 N N . VAL A 1 68 ? -9.468 -5.435 4.391 1.00 89.44 68 VAL A N 1
ATOM 554 C CA . VAL A 1 68 ? -9.566 -5.353 5.846 1.00 89.44 68 VAL A CA 1
ATOM 555 C C . VAL A 1 68 ? -10.120 -6.674 6.369 1.00 89.44 68 VAL A C 1
ATOM 557 O O . VAL A 1 68 ? -11.219 -7.090 5.998 1.00 89.44 68 VAL A O 1
ATOM 560 N N . ARG A 1 69 ? -9.358 -7.357 7.227 1.00 80.25 69 ARG A N 1
ATOM 561 C CA . ARG A 1 69 ? -9.864 -8.514 7.967 1.00 80.25 69 ARG A CA 1
ATOM 562 C C . ARG A 1 69 ? -10.657 -7.994 9.155 1.00 80.25 69 ARG A C 1
ATOM 564 O O . ARG A 1 69 ? -10.075 -7.583 10.151 1.00 80.25 69 ARG A O 1
ATOM 571 N N . GLN A 1 70 ? -11.975 -8.009 9.011 1.00 63.81 70 GLN A N 1
ATOM 572 C CA . GLN A 1 70 ? -12.891 -7.853 10.133 1.00 63.81 70 GLN A CA 1
ATOM 573 C C . GLN A 1 70 ? -12.850 -9.156 10.944 1.00 63.81 70 GLN A C 1
ATOM 575 O O . GLN A 1 70 ? -13.131 -10.225 10.397 1.00 63.81 70 GLN A O 1
ATOM 580 N N . GLU A 1 71 ? -12.397 -9.066 12.195 1.00 59.56 71 GLU A N 1
ATOM 581 C CA . GLU A 1 71 ? -12.569 -10.115 13.215 1.00 59.56 71 GLU A CA 1
ATOM 582 C C . GLU A 1 71 ? -13.938 -9.987 13.890 1.00 59.56 71 GLU A C 1
ATOM 584 O O . GLU A 1 71 ? -14.409 -8.838 14.060 1.00 59.56 71 GLU A O 1
#